Protein AF-A0A8I2H7T1-F1 (afdb_monomer_lite)

Structure (mmCIF, N/CA/C/O backbone):
data_AF-A0A8I2H7T1-F1
#
_entry.id   AF-A0A8I2H7T1-F1
#
loop_
_atom_site.group_PDB
_atom_site.id
_atom_site.type_symbol
_atom_site.label_atom_id
_atom_site.label_alt_id
_atom_site.label_comp_id
_atom_site.label_asym_id
_atom_site.label_entity_id
_atom_site.label_seq_id
_atom_site.pdbx_PDB_ins_code
_atom_site.Cartn_x
_atom_site.Cartn_y
_atom_site.Cartn_z
_atom_site.occupancy
_atom_site.B_iso_or_equiv
_atom_site.auth_seq_id
_atom_site.auth_comp_id
_atom_site.auth_asym_id
_atom_site.auth_atom_id
_atom_site.pdbx_PDB_model_num
ATOM 1 N N . MET A 1 1 ? -0.549 9.441 2.822 1.00 90.12 1 MET A N 1
ATOM 2 C CA . MET A 1 1 ? 0.596 9.382 3.755 1.00 90.12 1 MET A CA 1
ATOM 3 C C . MET A 1 1 ? 1.241 8.010 3.706 1.00 90.12 1 MET A C 1
ATOM 5 O O . MET A 1 1 ? 0.537 7.011 3.616 1.00 90.12 1 MET A O 1
ATOM 9 N N . HIS A 1 2 ? 2.565 7.948 3.763 1.00 95.00 2 HIS A N 1
ATOM 10 C CA . HIS A 1 2 ? 3.315 6.693 3.797 1.00 95.00 2 HIS A CA 1
ATOM 11 C C . HIS A 1 2 ? 3.595 6.285 5.243 1.00 95.00 2 HIS A C 1
ATOM 13 O O . HIS A 1 2 ? 3.904 7.130 6.079 1.00 95.00 2 HIS A O 1
ATOM 19 N N . CYS A 1 3 ? 3.456 4.996 5.546 1.00 96.06 3 CYS A N 1
ATOM 20 C CA . CYS A 1 3 ? 3.906 4.441 6.819 1.00 96.06 3 CYS A CA 1
ATOM 21 C C . CYS A 1 3 ? 5.433 4.320 6.842 1.00 96.06 3 CYS A C 1
ATOM 23 O O . CYS A 1 3 ? 6.093 4.372 5.802 1.00 96.06 3 CYS A O 1
ATOM 25 N N . GLU A 1 4 ? 5.982 4.115 8.034 1.00 95.25 4 GLU A N 1
ATOM 26 C CA . GLU A 1 4 ? 7.405 3.834 8.205 1.00 95.25 4 GLU A CA 1
ATOM 27 C C . GLU A 1 4 ? 7.823 2.608 7.373 1.00 95.25 4 GLU A C 1
ATOM 29 O O . GLU A 1 4 ? 7.116 1.594 7.325 1.00 95.25 4 GLU A O 1
ATOM 34 N N . GLY A 1 5 ? 8.948 2.712 6.661 1.00 94.81 5 GLY A N 1
ATOM 35 C CA . GLY A 1 5 ? 9.448 1.640 5.798 1.00 94.81 5 GLY A CA 1
ATOM 36 C C . GLY A 1 5 ? 8.753 1.529 4.432 1.00 94.81 5 GLY A C 1
ATOM 37 O O . GLY A 1 5 ? 9.081 0.633 3.643 1.00 94.81 5 GLY A O 1
ATOM 38 N N . ALA A 1 6 ? 7.742 2.359 4.141 1.00 96.25 6 ALA A N 1
ATOM 39 C CA . ALA A 1 6 ? 6.984 2.239 2.900 1.00 96.25 6 ALA A CA 1
ATOM 40 C C . ALA A 1 6 ? 7.797 2.710 1.685 1.00 96.25 6 ALA A C 1
ATOM 42 O O . ALA A 1 6 ? 7.806 2.019 0.667 1.00 96.25 6 ALA A O 1
ATOM 43 N N . LEU A 1 7 ? 8.508 3.835 1.768 1.00 96.06 7 LEU A N 1
ATOM 44 C CA . LEU A 1 7 ? 9.312 4.335 0.645 1.00 96.06 7 LEU A CA 1
ATOM 45 C C . LEU A 1 7 ? 10.511 3.422 0.354 1.00 96.06 7 LEU A C 1
ATOM 47 O O . LEU A 1 7 ? 10.820 3.151 -0.804 1.00 96.06 7 LEU A O 1
ATOM 51 N N . GLU A 1 8 ? 11.104 2.843 1.390 1.00 97.31 8 GLU A N 1
ATOM 52 C CA . GLU A 1 8 ? 12.164 1.843 1.295 1.00 97.31 8 GLU A CA 1
ATOM 53 C C . GLU A 1 8 ? 11.646 0.576 0.604 1.00 97.31 8 GLU A C 1
ATOM 55 O O . GLU A 1 8 ? 12.291 0.025 -0.290 1.00 97.31 8 GLU A O 1
ATOM 60 N N . SER A 1 9 ? 10.432 0.131 0.955 1.00 97.31 9 SER A N 1
ATOM 61 C CA . SER A 1 9 ? 9.795 -1.000 0.273 1.00 97.31 9 SER A CA 1
ATOM 62 C C . SER A 1 9 ? 9.452 -0.701 -1.190 1.00 97.31 9 SER A C 1
ATOM 64 O O . SER A 1 9 ? 9.548 -1.600 -2.023 1.00 97.31 9 SER A O 1
ATOM 66 N N . LEU A 1 10 ? 9.122 0.552 -1.531 1.00 96.88 10 LEU A N 1
ATOM 67 C CA . LEU A 1 10 ? 8.926 0.981 -2.919 1.00 96.88 10 LEU A CA 1
ATOM 68 C C . LEU A 1 10 ? 10.234 0.902 -3.698 1.00 96.88 10 LEU A C 1
ATOM 70 O O . LEU A 1 10 ? 10.266 0.321 -4.781 1.00 96.88 10 LEU A O 1
ATOM 74 N N . GLN A 1 11 ? 11.314 1.439 -3.134 1.00 96.06 11 GLN A N 1
ATOM 75 C CA . GLN A 1 11 ? 12.629 1.389 -3.758 1.00 96.06 11 GLN A CA 1
ATOM 76 C C . GLN A 1 11 ? 13.060 -0.062 -3.994 1.00 96.06 11 GLN A C 1
ATOM 78 O O . GLN A 1 11 ? 13.449 -0.413 -5.106 1.00 96.06 11 GLN A O 1
ATOM 83 N N . LYS A 1 12 ? 12.875 -0.937 -2.997 1.00 96.81 12 LYS A N 1
ATOM 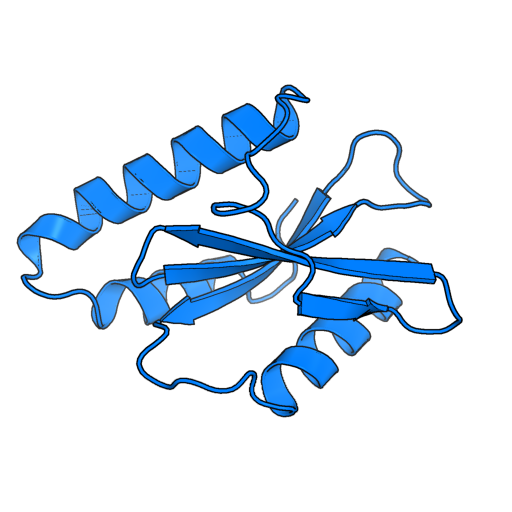84 C CA . LYS A 1 12 ? 13.136 -2.377 -3.123 1.00 96.81 12 LYS A CA 1
ATOM 85 C C . LYS A 1 12 ? 12.241 -3.059 -4.162 1.00 96.81 12 LYS A C 1
ATOM 87 O O . LYS A 1 12 ? 12.715 -3.910 -4.902 1.00 96.81 12 LYS A O 1
ATOM 92 N N . ALA A 1 13 ? 10.958 -2.715 -4.251 1.00 96.31 13 ALA A N 1
ATOM 93 C CA . ALA A 1 13 ? 10.074 -3.278 -5.273 1.00 96.31 13 ALA A CA 1
ATOM 94 C C . ALA A 1 13 ? 10.493 -2.839 -6.688 1.00 96.31 13 ALA A C 1
ATOM 96 O O . ALA A 1 13 ? 10.472 -3.641 -7.620 1.00 96.31 13 ALA A O 1
ATOM 97 N N . LEU A 1 14 ? 10.926 -1.583 -6.845 1.00 96.38 14 LEU A N 1
ATOM 98 C CA . LEU A 1 14 ? 11.394 -1.046 -8.121 1.00 96.38 14 LEU A CA 1
ATOM 99 C C . LEU A 1 14 ? 12.653 -1.755 -8.625 1.00 96.38 14 LEU A C 1
ATOM 101 O O . LEU A 1 14 ? 12.745 -1.980 -9.830 1.00 96.38 14 LEU A O 1
ATOM 105 N N . THR A 1 15 ? 13.583 -2.172 -7.755 1.00 96.31 15 THR A N 1
ATOM 106 C CA . THR A 1 15 ? 14.800 -2.880 -8.206 1.00 96.31 15 THR A CA 1
ATOM 107 C C . THR A 1 15 ? 14.500 -4.178 -8.958 1.00 96.31 15 THR A C 1
ATOM 109 O O . THR A 1 15 ? 15.281 -4.557 -9.826 1.00 96.31 15 THR A O 1
ATOM 112 N N . HIS A 1 16 ? 13.349 -4.806 -8.700 1.00 95.88 16 HIS A N 1
ATOM 113 C CA . HIS A 1 16 ? 12.912 -6.044 -9.352 1.00 95.88 16 HIS A CA 1
ATOM 114 C C . HIS A 1 16 ? 12.217 -5.807 -10.704 1.00 95.88 16 HIS A C 1
ATOM 116 O O . HIS A 1 16 ? 11.994 -6.750 -11.460 1.00 95.88 16 HIS A O 1
ATOM 122 N N . VAL A 1 17 ? 11.865 -4.559 -11.040 1.00 94.50 17 VAL A N 1
ATOM 123 C CA . VAL A 1 17 ? 11.189 -4.240 -12.304 1.00 94.50 17 VAL A CA 1
ATOM 124 C C . VAL A 1 17 ? 12.147 -4.399 -13.479 1.00 94.50 17 VAL A C 1
ATOM 126 O O . VAL A 1 17 ? 13.140 -3.675 -13.596 1.00 94.50 17 VAL A O 1
ATOM 129 N N . THR A 1 18 ? 11.771 -5.280 -14.405 1.00 90.75 18 THR A N 1
ATOM 130 C CA . THR A 1 18 ? 12.470 -5.508 -15.668 1.00 90.75 18 THR A CA 1
ATOM 131 C C . THR A 1 18 ? 11.602 -5.117 -16.879 1.00 90.75 18 THR A C 1
ATOM 133 O O . THR A 1 18 ? 10.373 -5.220 -16.851 1.00 90.75 18 THR A O 1
ATOM 136 N N . PRO A 1 19 ? 12.215 -4.624 -17.971 1.00 92.94 19 PRO A N 1
ATOM 137 C CA . PRO A 1 19 ? 13.599 -4.154 -18.044 1.00 92.94 19 PRO A CA 1
ATOM 138 C C . PRO A 1 19 ? 13.824 -2.905 -17.168 1.00 92.94 19 PRO A C 1
ATOM 140 O O . PRO A 1 19 ? 12.937 -2.057 -17.065 1.00 92.94 19 PRO A O 1
ATOM 143 N N . HIS A 1 20 ? 15.027 -2.756 -16.596 1.00 92.12 20 HIS A N 1
ATOM 144 C CA . HIS A 1 20 ? 15.368 -1.695 -15.629 1.00 92.12 20 HIS A CA 1
ATOM 145 C C . HIS A 1 20 ? 15.038 -0.271 -16.107 1.00 92.12 20 HIS A C 1
ATOM 147 O O . HIS A 1 20 ? 14.602 0.565 -15.320 1.00 92.12 20 HIS A O 1
ATOM 153 N N . LYS A 1 21 ? 15.122 -0.002 -17.418 1.00 92.56 21 LYS A N 1
ATOM 154 C CA . LYS A 1 21 ? 14.723 1.290 -18.011 1.00 92.56 21 LYS A CA 1
ATOM 155 C C . LYS A 1 21 ? 13.269 1.700 -17.721 1.00 92.56 21 LYS A C 1
ATOM 157 O O . LYS A 1 21 ? 12.941 2.880 -17.797 1.00 92.56 21 LYS A O 1
ATOM 162 N N . LYS A 1 22 ? 12.387 0.752 -17.372 1.00 92.94 22 LYS A N 1
ATOM 163 C CA . LYS A 1 22 ? 10.986 1.024 -17.005 1.00 92.94 22 LYS A CA 1
ATOM 164 C C . LYS A 1 22 ? 10.807 1.487 -15.558 1.00 92.94 22 LYS A C 1
ATOM 166 O O . LYS A 1 22 ? 9.740 2.009 -15.248 1.00 92.94 22 LYS A O 1
ATOM 171 N N . GLN A 1 23 ? 11.813 1.355 -14.689 1.00 94.38 23 GLN A N 1
ATOM 172 C CA . GLN A 1 23 ? 11.708 1.722 -13.269 1.00 94.38 23 GLN A CA 1
ATOM 173 C C . GLN A 1 23 ? 11.267 3.175 -13.073 1.00 94.38 23 GLN A C 1
ATOM 175 O O . GLN A 1 23 ? 10.341 3.437 -12.311 1.00 94.38 23 GLN A O 1
ATOM 180 N N . LYS A 1 24 ? 11.854 4.114 -13.829 1.00 94.50 24 LYS A N 1
ATOM 181 C CA . LYS A 1 24 ? 11.483 5.536 -13.762 1.00 94.50 24 LYS A CA 1
ATOM 182 C C . LYS A 1 24 ? 10.021 5.765 -14.156 1.00 94.50 24 LYS A C 1
ATOM 184 O O . LYS A 1 24 ? 9.299 6.460 -13.454 1.00 94.50 24 LYS A O 1
ATOM 189 N N . SER A 1 25 ? 9.566 5.142 -15.244 1.00 94.31 25 SER A N 1
ATOM 190 C CA . SER A 1 25 ? 8.166 5.232 -15.687 1.00 94.31 25 SER A CA 1
ATOM 191 C C . SER A 1 25 ? 7.197 4.603 -14.677 1.00 94.31 25 SER A C 1
ATOM 193 O O . SER A 1 25 ? 6.106 5.128 -14.454 1.00 94.31 25 SER A O 1
ATOM 195 N N . MET A 1 26 ? 7.596 3.508 -14.022 1.00 94.31 26 MET A N 1
ATOM 196 C CA . MET A 1 26 ? 6.819 2.905 -12.936 1.00 94.31 26 MET A CA 1
ATOM 197 C C . MET A 1 26 ? 6.712 3.818 -11.726 1.00 94.31 26 MET A C 1
ATOM 199 O O . MET A 1 26 ? 5.602 4.021 -11.242 1.00 94.31 26 MET A O 1
ATOM 203 N N . LEU A 1 27 ? 7.821 4.417 -11.289 1.00 95.06 27 LEU A N 1
ATOM 204 C CA . LEU A 1 27 ? 7.814 5.379 -10.192 1.00 95.06 27 LEU A CA 1
ATOM 205 C C . LEU A 1 27 ? 6.899 6.571 -10.500 1.00 95.06 27 LEU A C 1
ATOM 207 O O . LEU A 1 27 ? 6.037 6.888 -9.689 1.00 95.06 27 LEU A O 1
ATOM 211 N N . VAL A 1 28 ? 7.017 7.169 -11.690 1.00 95.31 28 VAL A N 1
ATOM 212 C CA . VAL A 1 28 ? 6.135 8.270 -12.123 1.00 95.31 28 VAL A CA 1
ATOM 213 C C . VAL A 1 28 ? 4.667 7.841 -12.102 1.00 95.31 28 VAL A C 1
ATOM 215 O O . VAL A 1 28 ? 3.824 8.555 -11.572 1.00 95.31 28 VAL A O 1
ATOM 218 N N . GLY A 1 29 ? 4.354 6.648 -12.615 1.00 92.69 29 GLY A N 1
ATOM 219 C CA . GLY A 1 29 ? 2.989 6.120 -12.587 1.00 92.69 29 GLY A CA 1
ATOM 220 C C . GLY A 1 29 ? 2.445 5.900 -11.172 1.00 92.69 29 GLY A C 1
ATOM 221 O O . GLY A 1 29 ? 1.248 6.061 -10.952 1.00 92.69 29 GLY A O 1
ATOM 222 N N . ILE A 1 30 ? 3.308 5.546 -10.216 1.00 93.25 30 ILE A N 1
ATOM 223 C CA . ILE A 1 30 ? 2.937 5.415 -8.803 1.00 93.25 30 ILE A CA 1
ATOM 224 C C . ILE A 1 30 ? 2.673 6.793 -8.191 1.00 93.25 30 ILE A C 1
ATOM 226 O O . ILE A 1 30 ? 1.647 6.971 -7.544 1.00 93.25 30 ILE A O 1
ATOM 230 N N . VAL A 1 31 ? 3.543 7.777 -8.428 1.00 93.06 31 VAL A N 1
ATOM 231 C CA . VAL A 1 31 ? 3.362 9.147 -7.919 1.00 93.06 31 VAL A CA 1
ATOM 232 C C . VAL A 1 31 ? 2.049 9.750 -8.417 1.00 93.06 31 VAL A C 1
ATOM 234 O O . VAL A 1 31 ? 1.214 10.118 -7.597 1.00 93.06 31 VAL A O 1
ATOM 237 N N . LEU A 1 32 ? 1.815 9.733 -9.733 1.00 91.94 32 LEU A N 1
ATOM 238 C CA . LEU A 1 32 ? 0.593 10.278 -10.339 1.00 91.94 32 LEU A CA 1
ATOM 239 C C . LEU A 1 32 ? -0.675 9.666 -9.748 1.00 91.94 32 LEU A C 1
ATOM 241 O O . LEU A 1 32 ? -1.699 10.319 -9.603 1.00 91.94 32 LEU A O 1
ATOM 245 N N . MET A 1 33 ? -0.634 8.386 -9.409 1.00 88.12 33 MET A N 1
ATOM 246 C CA . MET A 1 33 ? -1.795 7.733 -8.835 1.00 88.12 33 MET A CA 1
ATOM 247 C C . MET A 1 33 ? -1.988 8.041 -7.348 1.00 88.12 33 MET A C 1
ATOM 249 O O . MET A 1 33 ? -3.130 8.162 -6.909 1.00 88.12 33 MET A O 1
ATOM 253 N N . ILE A 1 34 ? -0.912 8.213 -6.581 1.00 89.75 34 ILE A N 1
ATOM 254 C CA . ILE A 1 34 ? -1.020 8.711 -5.206 1.00 89.75 34 ILE A CA 1
ATOM 255 C C . ILE A 1 34 ? -1.640 10.112 -5.210 1.00 89.75 34 ILE A C 1
ATOM 257 O O . ILE A 1 34 ? -2.493 10.389 -4.372 1.00 89.75 34 ILE A O 1
ATOM 261 N N . GLU A 1 35 ? -1.268 10.958 -6.174 1.00 89.50 35 GLU A N 1
ATOM 262 C CA . GLU A 1 35 ? -1.868 12.284 -6.365 1.00 89.50 35 GLU A CA 1
ATOM 263 C C . GLU A 1 35 ? -3.366 12.190 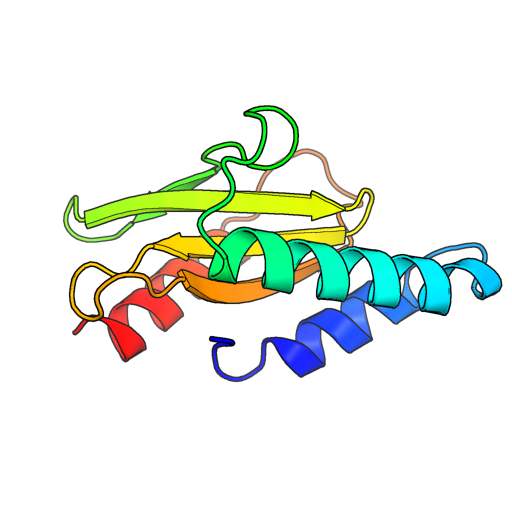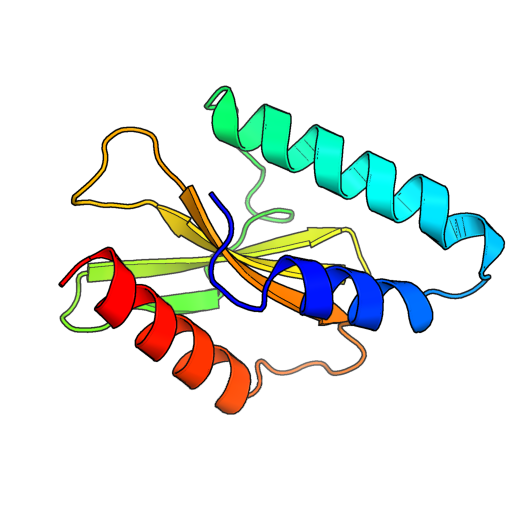-6.672 1.00 89.50 35 GLU A C 1
ATOM 265 O O . GLU A 1 35 ? -4.156 12.849 -6.002 1.00 89.50 35 GLU A O 1
ATOM 270 N N . ARG A 1 36 ? -3.784 11.305 -7.590 1.00 87.75 36 ARG A N 1
ATOM 271 C CA . ARG A 1 36 ? -5.214 11.055 -7.873 1.00 87.75 36 ARG A CA 1
ATOM 272 C C . ARG A 1 36 ? -5.984 10.604 -6.634 1.00 87.75 36 ARG A C 1
ATOM 274 O O . ARG A 1 36 ? -7.068 11.107 -6.352 1.00 87.75 36 ARG A O 1
ATOM 281 N N . LEU A 1 37 ? -5.410 9.673 -5.869 1.00 83.88 37 LEU A N 1
ATOM 282 C CA . LEU A 1 37 ? -6.017 9.172 -4.637 1.00 83.88 37 LEU A CA 1
ATOM 283 C C . LEU A 1 37 ? -6.151 10.283 -3.584 1.00 83.88 37 LEU A C 1
ATOM 285 O O . LEU A 1 37 ? -7.170 10.363 -2.903 1.00 83.88 37 LEU A O 1
ATOM 289 N N . ALA A 1 38 ? -5.139 11.146 -3.462 1.00 83.88 38 ALA A N 1
ATOM 290 C CA . ALA A 1 38 ? -5.166 12.305 -2.574 1.00 83.88 38 ALA A CA 1
ATOM 291 C C . ALA A 1 38 ? -6.165 13.378 -3.043 1.00 83.88 38 ALA A C 1
ATOM 293 O O . ALA A 1 38 ? -6.792 14.028 -2.211 1.00 83.88 38 ALA A O 1
ATOM 294 N N . GLY A 1 39 ? -6.357 13.513 -4.358 1.00 84.25 39 GLY A N 1
ATOM 295 C CA . GLY A 1 39 ? -7.369 14.371 -4.978 1.00 84.25 39 GLY A CA 1
ATOM 296 C C . GLY A 1 39 ? -8.805 13.850 -4.857 1.00 84.25 39 GLY A C 1
ATOM 297 O O . GLY A 1 39 ? -9.735 14.539 -5.264 1.00 84.25 39 GLY A O 1
ATOM 298 N N . GLY A 1 40 ? -9.009 12.656 -4.289 1.00 81.12 40 GLY A N 1
ATOM 299 C CA . GLY A 1 40 ? -10.334 12.061 -4.103 1.00 81.12 40 GLY A CA 1
ATOM 300 C C . GLY A 1 40 ? -10.912 11.408 -5.360 1.00 81.12 40 GLY A C 1
ATOM 301 O O . GLY A 1 40 ? -12.099 11.083 -5.383 1.00 81.12 40 GLY A O 1
ATOM 302 N N . GLU A 1 41 ? -10.096 11.186 -6.393 1.00 84.31 41 GLU A N 1
ATOM 303 C CA . GLU A 1 41 ? -10.538 10.489 -7.596 1.00 84.31 41 GLU A CA 1
ATOM 304 C C . GLU A 1 41 ? -10.876 9.024 -7.298 1.00 84.31 41 GLU A C 1
ATOM 306 O O . GLU A 1 41 ? -10.151 8.303 -6.603 1.00 84.31 41 GLU A O 1
ATOM 311 N N . GLN A 1 42 ? -11.983 8.555 -7.873 1.00 77.75 42 GLN A N 1
ATOM 312 C CA . GLN A 1 42 ? -12.407 7.173 -7.722 1.00 77.75 42 GLN A CA 1
ATOM 313 C C . GLN A 1 42 ? -11.582 6.262 -8.638 1.00 77.75 42 GLN A C 1
ATOM 315 O O . GLN A 1 42 ? -11.671 6.321 -9.863 1.00 77.75 42 GLN A O 1
ATOM 320 N N . LEU A 1 43 ? -10.791 5.377 -8.033 1.00 83.38 43 LEU A N 1
ATOM 321 C CA . LEU A 1 43 ? -10.044 4.354 -8.759 1.00 83.38 43 LEU A CA 1
ATOM 322 C C . LEU A 1 43 ? -10.954 3.175 -9.129 1.00 83.38 43 LEU A C 1
ATOM 324 O O . LEU A 1 43 ? -11.844 2.788 -8.366 1.00 83.38 43 LEU A O 1
ATOM 328 N N . SER A 1 44 ? -10.713 2.576 -10.299 1.00 85.31 44 SER A N 1
ATOM 329 C CA . SER A 1 44 ? -11.460 1.394 -10.737 1.00 85.31 44 SER A CA 1
ATOM 33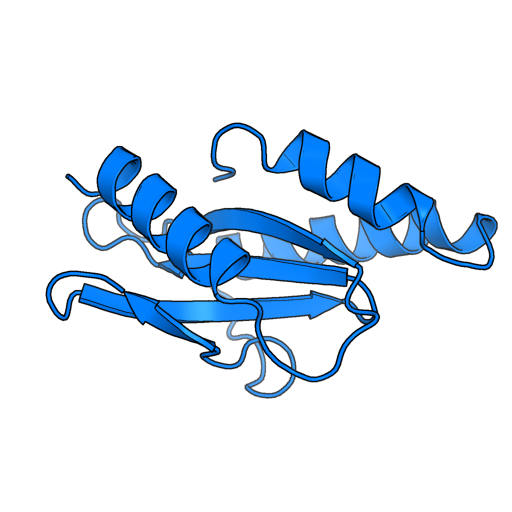0 C C . SER A 1 44 ? -11.233 0.207 -9.797 1.00 85.31 44 SER A C 1
ATOM 332 O O . SER A 1 44 ? -10.159 0.057 -9.208 1.00 85.31 44 SER A O 1
ATOM 334 N N . LYS A 1 45 ? -12.225 -0.691 -9.704 1.00 84.44 45 LYS A N 1
ATOM 335 C CA . LYS A 1 45 ? -12.113 -1.930 -8.911 1.00 84.44 45 LYS A CA 1
ATOM 336 C C . LYS A 1 45 ? -10.948 -2.815 -9.367 1.00 84.44 45 LYS A C 1
ATOM 338 O O . LYS A 1 45 ? -10.371 -3.517 -8.545 1.00 84.44 45 LYS A O 1
ATOM 343 N N . ASP A 1 46 ? -10.559 -2.740 -10.638 1.00 86.25 46 ASP A N 1
ATOM 344 C CA . ASP A 1 46 ? -9.408 -3.482 -11.159 1.00 86.25 46 ASP A CA 1
ATOM 345 C C . ASP A 1 46 ? -8.081 -2.949 -10.623 1.00 86.25 46 ASP A C 1
ATOM 347 O O . ASP A 1 46 ? -7.203 -3.735 -10.250 1.00 86.25 46 ASP A O 1
ATOM 351 N N . SER A 1 47 ? -7.960 -1.620 -10.544 1.00 86.44 47 SER A N 1
ATOM 352 C CA . SER A 1 47 ? -6.750 -0.926 -10.094 1.00 86.44 47 SER A CA 1
ATOM 353 C C . SER A 1 47 ? -6.657 -0.823 -8.572 1.00 86.44 47 SER A C 1
ATOM 355 O O . SER A 1 47 ? -5.556 -0.667 -8.049 1.00 86.44 47 SER A O 1
ATOM 357 N N . PHE A 1 48 ? -7.792 -0.899 -7.869 1.00 91.88 48 PHE A N 1
ATOM 358 C CA . PHE A 1 48 ? -7.886 -0.684 -6.425 1.00 91.88 48 PHE A CA 1
ATOM 359 C C . PHE A 1 48 ? -8.845 -1.652 -5.699 1.00 91.88 48 PHE A C 1
ATOM 361 O O . PHE A 1 48 ? -9.749 -1.219 -4.971 1.00 91.88 48 PHE A O 1
ATOM 368 N N . PRO A 1 49 ? -8.710 -2.977 -5.881 1.00 93.06 49 PRO A N 1
ATOM 369 C CA . PRO A 1 49 ? -9.589 -3.921 -5.206 1.00 93.06 49 PRO A CA 1
ATOM 370 C C . PRO A 1 49 ? -9.337 -3.963 -3.692 1.00 93.06 49 PRO A C 1
ATOM 372 O O . PRO A 1 49 ? -8.219 -3.694 -3.236 1.00 93.06 49 PRO A O 1
ATOM 375 N N . PRO A 1 50 ? -10.352 -4.359 -2.906 1.00 93.88 50 PRO A N 1
ATOM 376 C CA . PRO A 1 50 ? -10.123 -4.811 -1.542 1.00 93.88 50 PRO A CA 1
ATOM 377 C C . PRO A 1 50 ? -9.282 -6.096 -1.553 1.00 93.88 50 PRO A C 1
ATOM 379 O O . PRO A 1 50 ? -9.518 -6.985 -2.368 1.00 93.88 50 PRO A O 1
ATOM 382 N N . GLU A 1 51 ? -8.322 -6.202 -0.639 1.00 93.12 51 GLU A N 1
ATOM 383 C CA . GLU A 1 51 ? -7.431 -7.371 -0.516 1.00 93.12 51 GLU A CA 1
ATOM 384 C C . GLU A 1 51 ? -7.644 -8.136 0.795 1.00 93.12 51 GLU A C 1
ATOM 386 O O . GLU A 1 51 ? -7.375 -9.331 0.863 1.00 93.12 51 GLU A O 1
ATOM 391 N N . GLY A 1 52 ? -8.163 -7.482 1.836 1.00 93.75 52 GLY A N 1
ATOM 392 C CA . GLY A 1 52 ? -8.473 -8.143 3.100 1.00 93.75 52 GLY A CA 1
ATOM 393 C C . GLY A 1 52 ? -9.065 -7.196 4.134 1.00 93.75 52 GLY A C 1
ATOM 394 O O . GLY A 1 52 ? -9.265 -6.008 3.873 1.00 93.75 52 GLY A O 1
ATOM 395 N N . ASP A 1 53 ? -9.360 -7.732 5.313 1.00 95.81 53 ASP A N 1
ATOM 396 C CA . ASP A 1 53 ? -9.999 -6.986 6.395 1.00 95.81 53 ASP A CA 1
ATOM 397 C C . ASP A 1 53 ? -8.967 -6.321 7.313 1.00 95.81 53 ASP A C 1
ATOM 399 O O . ASP A 1 53 ? -7.871 -6.839 7.544 1.00 95.81 53 ASP A O 1
ATOM 403 N N . LEU A 1 54 ? -9.317 -5.145 7.831 1.00 94.69 54 LEU A N 1
ATOM 404 C CA . LEU A 1 54 ? -8.571 -4.450 8.876 1.00 94.69 54 LEU A CA 1
ATOM 405 C C . LEU A 1 54 ? -8.987 -4.964 10.264 1.00 94.69 54 LEU A C 1
ATOM 407 O O . LEU A 1 54 ? -10.113 -5.446 10.432 1.00 94.69 54 LEU A O 1
ATOM 411 N N . PRO A 1 55 ? -8.126 -4.821 11.287 1.00 93.50 55 PRO A N 1
ATOM 412 C CA . PRO A 1 55 ? -8.453 -5.242 12.645 1.00 93.50 55 PRO A CA 1
ATOM 413 C C . PRO A 1 55 ? -9.730 -4.584 13.189 1.00 93.50 55 PRO A C 1
ATOM 415 O O . PRO A 1 55 ? -10.110 -3.482 12.785 1.00 93.50 55 PRO A O 1
ATOM 418 N N . LYS A 1 56 ? -10.380 -5.256 14.149 1.00 89.31 56 LYS A N 1
ATOM 419 C CA . LYS A 1 56 ? -11.562 -4.754 14.882 1.00 89.31 56 LYS A CA 1
ATOM 420 C C . LYS A 1 56 ? -12.767 -4.392 13.994 1.00 89.31 56 LYS A C 1
ATOM 422 O O . LYS A 1 56 ? -13.556 -3.526 14.351 1.00 89.31 56 LYS A O 1
ATOM 427 N N . GLY A 1 57 ? -12.904 -5.011 12.819 1.00 86.31 57 GLY A N 1
ATOM 428 C CA . GLY A 1 57 ? -13.995 -4.682 11.893 1.00 86.31 57 GLY A CA 1
ATOM 429 C C . GLY A 1 57 ? -13.887 -3.263 11.324 1.00 86.31 57 GLY A C 1
ATOM 430 O O . GLY A 1 57 ? -14.878 -2.668 10.906 1.00 86.31 57 GLY A O 1
ATOM 431 N N . SER A 1 58 ? -12.676 -2.698 11.289 1.00 89.44 58 SER A N 1
ATOM 432 C CA . SER A 1 58 ? -12.452 -1.303 10.893 1.00 89.44 58 SER A CA 1
ATOM 433 C C . SER A 1 58 ? -12.600 -1.051 9.391 1.00 89.44 58 SER A C 1
ATOM 435 O O . SER A 1 58 ? -12.412 0.076 8.939 1.00 89.44 58 SER A O 1
ATOM 437 N N . GLY A 1 59 ? -13.000 -2.061 8.624 1.00 92.00 59 GLY A N 1
ATOM 438 C CA . GLY A 1 59 ? -13.184 -2.008 7.180 1.00 92.00 59 GLY A CA 1
ATOM 439 C C . GLY A 1 59 ? -12.186 -2.912 6.472 1.00 92.00 59 GLY A C 1
ATOM 440 O O . GLY A 1 59 ? -11.720 -3.897 7.040 1.00 92.00 59 GLY A O 1
ATOM 441 N N . LYS A 1 60 ? -11.863 -2.568 5.227 1.00 94.75 60 LYS A N 1
ATOM 442 C CA . LYS A 1 60 ? -10.949 -3.331 4.377 1.00 94.75 60 LYS A CA 1
ATOM 443 C C . LYS A 1 60 ? -9.703 -2.521 4.053 1.00 94.75 60 LYS A C 1
ATOM 445 O O . LYS A 1 60 ? -9.756 -1.293 3.969 1.00 94.75 60 LYS A O 1
ATOM 450 N N . PHE A 1 61 ? -8.593 -3.215 3.844 1.00 95.50 61 PHE A N 1
ATOM 451 C CA . PHE A 1 61 ? -7.447 -2.649 3.147 1.00 95.50 61 PHE A CA 1
ATOM 452 C C . PHE A 1 61 ? -7.502 -3.048 1.674 1.00 95.50 61 PHE A C 1
ATOM 454 O O . PHE A 1 61 ? -8.092 -4.061 1.288 1.00 95.50 61 PHE A O 1
ATOM 461 N N . HIS A 1 62 ? -6.889 -2.216 0.849 1.00 95.06 62 HIS A N 1
ATOM 462 C CA . HIS A 1 62 ? -6.894 -2.326 -0.599 1.00 95.06 62 HIS A CA 1
ATOM 463 C C . HIS A 1 62 ? -5.467 -2.511 -1.110 1.00 95.06 62 HIS A C 1
ATOM 465 O O . HIS A 1 62 ? -4.505 -2.107 -0.450 1.00 95.06 62 HIS A O 1
ATOM 471 N N . ALA A 1 63 ? -5.330 -3.092 -2.300 1.00 93.69 63 ALA A N 1
ATOM 472 C CA . ALA A 1 63 ? -4.104 -2.968 -3.077 1.00 93.69 63 ALA A CA 1
ATOM 473 C C . ALA A 1 63 ? -4.334 -1.998 -4.210 1.00 93.69 63 ALA A C 1
ATOM 475 O O . ALA A 1 63 ? -5.155 -2.236 -5.092 1.00 93.69 63 ALA A O 1
ATOM 476 N N . PHE A 1 64 ? -3.498 -0.978 -4.262 1.00 91.38 64 PHE A N 1
ATOM 477 C CA . PHE A 1 64 ? -3.274 -0.310 -5.514 1.00 91.38 64 PHE A CA 1
ATOM 478 C C . PHE A 1 64 ? -2.410 -1.171 -6.442 1.00 91.38 64 PHE A C 1
ATOM 480 O O . PHE A 1 64 ? -1.348 -1.636 -6.028 1.00 91.38 64 PHE A O 1
ATOM 487 N N . LYS A 1 65 ? -2.812 -1.332 -7.708 1.00 91.75 65 LYS A N 1
ATOM 488 C CA . LYS A 1 65 ? -2.072 -2.099 -8.719 1.00 91.75 65 LYS A CA 1
ATOM 489 C C . LYS A 1 65 ? -1.437 -1.197 -9.781 1.00 91.75 65 LYS A C 1
ATOM 491 O O . LYS A 1 65 ? -2.108 -0.721 -10.694 1.00 91.75 65 LYS A O 1
ATOM 496 N N . ARG A 1 66 ? -0.106 -1.067 -9.745 1.00 91.69 66 ARG A N 1
ATOM 497 C CA . ARG A 1 66 ? 0.712 -0.651 -10.897 1.00 91.69 66 ARG A CA 1
ATOM 498 C C . ARG A 1 66 ? 1.534 -1.846 -11.357 1.00 91.69 66 ARG A C 1
ATOM 500 O O . ARG A 1 66 ? 2.706 -1.940 -11.016 1.00 91.69 66 ARG A O 1
ATOM 507 N N . ILE A 1 67 ? 0.912 -2.771 -12.086 1.00 90.25 67 ILE A N 1
ATOM 508 C CA . ILE A 1 67 ? 1.509 -4.075 -12.417 1.00 90.25 67 ILE A CA 1
ATOM 509 C C . ILE A 1 67 ? 2.957 -3.907 -12.925 1.00 90.25 67 ILE A C 1
ATOM 511 O O . ILE A 1 67 ? 3.167 -3.146 -13.874 1.00 90.25 67 ILE A O 1
ATOM 515 N N . PRO A 1 68 ? 3.948 -4.590 -12.313 1.00 93.00 68 PRO A N 1
ATOM 516 C CA . PRO A 1 68 ? 3.834 -5.630 -11.271 1.00 93.00 68 PRO A CA 1
ATOM 517 C C . PRO A 1 68 ? 3.890 -5.129 -9.811 1.00 93.00 68 PRO A C 1
ATOM 519 O O . PRO A 1 68 ? 3.819 -5.932 -8.884 1.00 93.00 68 PRO A O 1
ATOM 522 N N . ILE A 1 69 ? 4.012 -3.825 -9.565 1.00 95.25 69 ILE A N 1
ATOM 523 C CA . ILE A 1 69 ? 4.053 -3.257 -8.213 1.00 95.25 69 ILE A CA 1
ATOM 524 C C . ILE A 1 69 ? 2.643 -3.170 -7.620 1.00 95.25 69 ILE A C 1
ATOM 526 O O . ILE A 1 69 ? 1.702 -2.697 -8.265 1.00 95.25 69 ILE A O 1
ATOM 530 N N . ARG A 1 70 ? 2.501 -3.583 -6.358 1.00 94.94 70 ARG A N 1
ATOM 531 C CA . ARG A 1 70 ? 1.303 -3.317 -5.553 1.00 94.94 70 ARG A CA 1
ATOM 532 C C . ARG A 1 70 ? 1.641 -2.459 -4.346 1.00 94.94 70 ARG A C 1
ATOM 534 O O . ARG A 1 70 ? 2.673 -2.679 -3.721 1.00 94.94 70 ARG A O 1
ATOM 541 N N . ALA A 1 71 ? 0.767 -1.517 -4.012 1.00 96.00 71 ALA A N 1
ATOM 542 C CA . ALA A 1 71 ? 0.846 -0.747 -2.776 1.00 96.00 71 ALA A CA 1
ATOM 543 C C . ALA A 1 71 ? -0.350 -1.102 -1.894 1.00 96.00 71 ALA A C 1
ATOM 545 O O . ALA A 1 71 ? -1.490 -0.889 -2.303 1.00 96.00 71 ALA A O 1
ATOM 546 N N . TYR A 1 72 ? -0.108 -1.639 -0.701 1.00 96.38 72 TYR A N 1
ATOM 547 C CA . TYR A 1 72 ? -1.189 -1.943 0.236 1.00 96.38 72 TYR A CA 1
ATOM 548 C C . TYR A 1 72 ? -1.501 -0.723 1.089 1.00 96.38 72 TYR A C 1
ATOM 550 O O . TYR A 1 72 ? -0.597 -0.127 1.681 1.00 96.38 72 TYR A O 1
ATOM 558 N N . CYS A 1 73 ? -2.771 -0.348 1.169 1.00 95.44 73 CYS A N 1
ATOM 559 C CA . CYS A 1 73 ? -3.193 0.858 1.866 1.00 95.44 73 CYS A CA 1
ATOM 560 C C . CYS A 1 73 ? -4.617 0.754 2.419 1.00 95.44 73 CYS A C 1
ATOM 562 O O . CYS A 1 73 ? -5.376 -0.154 2.083 1.00 95.44 73 CYS A O 1
ATOM 564 N N . TRP A 1 74 ? -4.985 1.704 3.272 1.00 94.94 74 TRP A N 1
ATOM 565 C CA . TRP A 1 74 ? -6.350 1.858 3.768 1.00 94.94 74 TRP A CA 1
ATOM 566 C C . TRP A 1 74 ? -6.740 3.331 3.848 1.00 94.94 74 TRP A C 1
ATOM 568 O O . TRP A 1 74 ? -5.878 4.213 3.909 1.00 94.94 74 TRP A O 1
ATOM 578 N N . ARG A 1 75 ? -8.050 3.587 3.858 1.00 92.25 75 ARG A N 1
ATOM 579 C CA . ARG A 1 75 ? -8.601 4.904 4.177 1.00 92.25 75 ARG A CA 1
ATOM 580 C C . ARG A 1 75 ? -8.704 5.039 5.690 1.00 92.25 75 ARG A C 1
ATOM 582 O O . ARG A 1 75 ? -9.299 4.180 6.340 1.00 92.25 75 ARG A O 1
ATOM 589 N N . SER A 1 76 ? -8.128 6.103 6.231 1.00 91.81 76 SER A N 1
ATOM 590 C CA . SER A 1 76 ? -8.182 6.393 7.657 1.00 91.81 76 SER A CA 1
ATOM 591 C C . SER A 1 76 ? -9.595 6.748 8.099 1.00 91.81 76 SER A C 1
ATOM 593 O O . SER A 1 76 ? -10.329 7.421 7.371 1.00 91.81 76 SER A O 1
ATOM 595 N N . LYS A 1 77 ? -9.966 6.298 9.302 1.00 88.88 77 LYS A N 1
ATOM 596 C CA . LYS A 1 77 ? -11.200 6.737 9.970 1.00 88.88 77 LYS A CA 1
ATOM 597 C C . LYS A 1 77 ? -10.926 7.886 10.937 1.00 88.88 77 LYS A C 1
ATOM 599 O O . LYS A 1 77 ? -11.800 8.723 11.129 1.00 88.88 77 LYS A O 1
ATOM 604 N N . LYS A 1 78 ? -9.718 7.940 11.507 1.00 89.31 78 LYS A N 1
ATOM 605 C CA . LYS A 1 78 ? -9.272 8.993 12.429 1.00 89.31 78 LYS A CA 1
ATOM 606 C C . LYS A 1 78 ? -8.906 10.290 11.708 1.00 89.31 78 LYS A C 1
ATOM 608 O O . LYS A 1 78 ? -9.168 11.373 12.220 1.00 89.31 78 LYS A O 1
ATOM 613 N N . HIS A 1 79 ? -8.322 10.180 10.515 1.00 87.75 79 HIS A N 1
ATOM 614 C CA . HIS A 1 79 ? -7.865 11.314 9.717 1.00 87.75 79 HIS A CA 1
ATOM 615 C C . HIS A 1 79 ? -8.730 11.461 8.456 1.00 87.75 79 HIS A C 1
ATOM 617 O O . HIS A 1 79 ? -8.578 10.678 7.509 1.00 87.75 79 HIS A O 1
ATOM 623 N N . PRO A 1 80 ? -9.640 12.453 8.407 1.00 85.38 80 PRO A N 1
ATOM 624 C CA . PRO A 1 80 ? -10.486 12.686 7.245 1.00 85.38 80 PRO A CA 1
ATOM 625 C C . PRO A 1 80 ? -9.669 12.801 5.956 1.00 85.38 80 PRO A C 1
ATOM 627 O O . PRO A 1 80 ? -8.576 13.367 5.940 1.00 85.38 80 PRO A O 1
ATOM 630 N N . ASN A 1 81 ? -10.199 12.224 4.874 1.00 84.06 81 ASN A N 1
ATOM 631 C CA . ASN A 1 81 ? -9.605 12.250 3.529 1.00 84.06 81 ASN A CA 1
ATOM 632 C C . ASN A 1 81 ? -8.146 11.771 3.447 1.00 84.06 81 ASN A C 1
ATOM 634 O O . ASN A 1 81 ? -7.433 12.089 2.502 1.00 84.06 81 ASN A O 1
ATOM 638 N N . THR A 1 82 ? -7.703 10.963 4.411 1.00 89.94 82 THR A N 1
ATOM 639 C CA . THR A 1 82 ? -6.330 10.467 4.450 1.00 89.94 82 THR A CA 1
ATOM 640 C C . THR A 1 82 ? -6.288 8.990 4.095 1.00 89.94 82 THR A C 1
ATOM 642 O O . THR A 1 82 ? -6.977 8.166 4.694 1.00 89.94 82 THR A O 1
ATOM 645 N N . TYR A 1 83 ? -5.426 8.643 3.144 1.00 92.25 83 TYR A N 1
ATOM 646 C CA . TYR A 1 83 ? -5.019 7.263 2.900 1.00 92.25 83 TYR A CA 1
ATOM 647 C C . TYR A 1 83 ? -3.639 7.013 3.494 1.00 92.25 83 TYR A C 1
ATOM 649 O O . TYR A 1 83 ? -2.719 7.818 3.310 1.00 92.25 83 TYR A O 1
ATOM 657 N N . PHE A 1 84 ? -3.478 5.873 4.156 1.00 95.00 84 PHE A N 1
ATOM 658 C CA . PHE A 1 84 ? -2.186 5.394 4.629 1.00 95.00 84 PHE A CA 1
ATOM 659 C C . PHE A 1 84 ? -1.696 4.258 3.750 1.00 95.00 84 PHE A C 1
ATOM 661 O O . PHE A 1 84 ? -2.357 3.231 3.620 1.00 95.00 84 PHE A O 1
ATOM 668 N N . ILE A 1 85 ? -0.518 4.434 3.161 1.00 96.62 85 ILE A N 1
ATOM 669 C CA . ILE A 1 85 ? 0.167 3.404 2.390 1.00 96.62 85 ILE A CA 1
ATOM 670 C C . ILE A 1 85 ? 1.079 2.641 3.343 1.00 96.62 85 ILE A C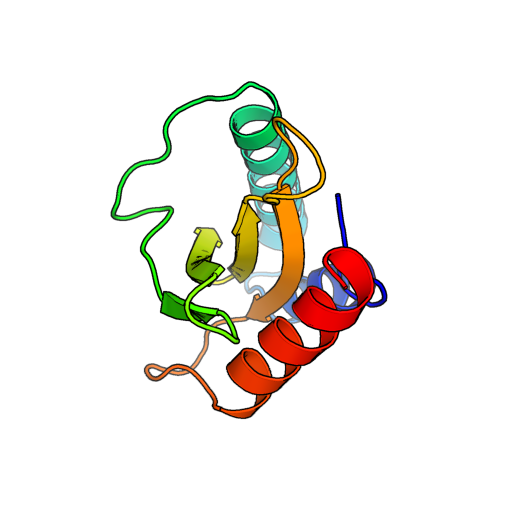 1
ATOM 672 O O . ILE A 1 85 ? 2.037 3.204 3.868 1.00 96.62 85 ILE A O 1
ATOM 676 N N . SER A 1 86 ? 0.763 1.368 3.579 1.00 97.38 86 SER A N 1
ATOM 677 C CA . SER A 1 86 ? 1.503 0.488 4.482 1.00 97.38 86 SER A CA 1
ATOM 678 C C . SER A 1 86 ? 2.895 0.184 3.939 1.00 97.38 86 SER A C 1
ATOM 680 O O . SER A 1 86 ? 3.886 0.386 4.633 1.00 97.38 86 SER A O 1
ATOM 682 N N . HIS A 1 87 ? 2.955 -0.349 2.718 1.00 97.94 87 HIS A N 1
ATOM 683 C CA . HIS A 1 87 ? 4.179 -0.763 2.041 1.00 97.94 87 HIS A CA 1
ATOM 684 C C . HIS A 1 87 ? 3.884 -1.133 0.582 1.00 97.94 87 HIS A C 1
ATOM 686 O O . HIS A 1 87 ? 2.726 -1.260 0.173 1.00 97.94 87 HIS A O 1
ATOM 692 N N . TYR A 1 88 ? 4.955 -1.332 -0.178 1.00 97.31 88 TYR A N 1
ATOM 693 C CA . TYR A 1 88 ? 4.938 -1.737 -1.574 1.00 97.31 88 TYR A CA 1
ATOM 694 C C . TYR A 1 88 ? 5.566 -3.114 -1.728 1.00 97.31 88 TYR A C 1
ATOM 696 O O . TYR A 1 88 ? 6.489 -3.478 -0.996 1.00 97.31 88 TYR A O 1
ATOM 704 N N . ILE A 1 89 ? 5.078 -3.860 -2.713 1.00 96.50 89 ILE A N 1
ATOM 705 C CA . ILE A 1 89 ? 5.632 -5.149 -3.109 1.00 96.50 89 ILE A CA 1
ATOM 706 C C . ILE A 1 89 ? 5.808 -5.209 -4.623 1.00 96.50 89 ILE A C 1
ATOM 708 O O . ILE A 1 89 ? 5.036 -4.613 -5.376 1.00 96.50 89 ILE A O 1
ATOM 712 N N . TYR A 1 90 ? 6.794 -5.980 -5.066 1.00 96.00 90 TYR A N 1
ATOM 713 C CA . TYR A 1 90 ? 6.808 -6.542 -6.409 1.00 96.00 90 TYR A CA 1
ATOM 714 C C . TYR A 1 90 ? 6.003 -7.846 -6.361 1.00 96.00 90 TYR A C 1
ATOM 716 O O . TYR A 1 90 ? 6.313 -8.725 -5.558 1.00 96.00 90 TYR A O 1
ATOM 724 N N . LYS A 1 91 ? 4.915 -7.938 -7.129 1.00 92.62 91 LYS A N 1
ATOM 725 C CA . LYS A 1 91 ? 4.009 -9.093 -7.123 1.00 92.62 91 LYS A CA 1
ATOM 726 C C . LYS A 1 91 ? 4.459 -10.094 -8.187 1.00 92.62 91 LYS A C 1
ATOM 728 O O . LYS A 1 91 ? 4.043 -10.005 -9.337 1.00 92.62 91 LYS A O 1
ATOM 733 N N . ASP A 1 92 ? 5.275 -11.051 -7.770 1.00 91.69 92 ASP A N 1
ATOM 734 C CA . ASP A 1 92 ? 5.748 -12.210 -8.544 1.00 91.69 92 ASP A CA 1
ATOM 735 C C . ASP A 1 92 ? 5.142 -13.538 -8.061 1.00 91.69 92 ASP A C 1
ATOM 737 O O . ASP A 1 92 ? 5.635 -14.619 -8.363 1.00 91.69 92 ASP A O 1
ATOM 741 N N . PHE A 1 93 ? 4.061 -13.453 -7.291 1.00 90.12 93 PHE A N 1
ATOM 742 C CA . PHE A 1 93 ? 3.356 -14.583 -6.699 1.00 90.12 93 PHE A CA 1
ATOM 743 C C . PHE A 1 93 ? 1.847 -14.352 -6.766 1.00 90.12 93 PHE A C 1
ATOM 745 O O . PHE A 1 93 ? 1.389 -13.213 -6.665 1.00 90.12 93 PHE A O 1
ATOM 752 N N . ASP A 1 94 ? 1.055 -15.418 -6.852 1.00 85.50 94 ASP A N 1
ATOM 753 C CA . ASP A 1 94 ? -0.393 -15.292 -7.064 1.00 85.50 94 ASP A CA 1
ATOM 754 C C . ASP A 1 94 ? -1.138 -14.849 -5.799 1.00 85.50 94 ASP A C 1
ATOM 756 O O . ASP A 1 94 ? -1.873 -13.855 -5.789 1.00 85.50 94 ASP A O 1
ATOM 760 N N . LYS A 1 95 ? -0.898 -15.535 -4.679 1.00 89.00 95 LYS A N 1
ATOM 761 C CA . LYS A 1 95 ? -1.672 -15.363 -3.438 1.00 89.00 95 LYS A CA 1
ATOM 762 C C . LYS A 1 95 ? -1.160 -14.215 -2.571 1.00 89.00 95 LYS A C 1
ATOM 764 O O . LYS A 1 95 ? 0.013 -13.866 -2.612 1.00 89.00 95 LYS A O 1
ATOM 769 N N . LEU A 1 96 ? -2.034 -13.570 -1.805 1.00 89.25 96 LEU A N 1
ATOM 770 C CA . LEU A 1 96 ? -1.600 -12.603 -0.794 1.00 89.25 96 LEU A CA 1
ATOM 771 C C . LEU A 1 96 ? -0.801 -13.335 0.296 1.00 89.25 96 LEU A C 1
ATOM 773 O O . LEU A 1 96 ? -1.207 -14.410 0.729 1.00 89.25 96 LEU A O 1
ATOM 777 N N . LYS A 1 97 ? 0.348 -12.788 0.707 1.00 91.62 97 LYS A N 1
ATOM 778 C CA . LYS A 1 97 ? 1.171 -13.386 1.766 1.00 91.62 97 LYS A CA 1
ATOM 779 C C . LYS A 1 97 ? 0.660 -12.920 3.125 1.00 91.62 97 LYS A C 1
ATOM 781 O O . LYS A 1 97 ? 0.516 -11.718 3.339 1.00 91.62 97 LYS A O 1
ATOM 786 N N . ASP A 1 98 ? 0.520 -13.837 4.079 1.00 93.69 98 ASP A N 1
ATOM 787 C CA . ASP A 1 98 ? 0.107 -13.498 5.451 1.00 93.69 98 ASP A CA 1
ATOM 788 C C . ASP A 1 98 ? 1.017 -12.449 6.095 1.00 93.69 98 ASP A C 1
ATOM 790 O O . ASP A 1 98 ? 0.553 -11.580 6.828 1.00 93.69 98 ASP A O 1
ATOM 794 N N . LYS A 1 99 ? 2.317 -12.463 5.773 1.00 93.75 99 LYS A N 1
ATOM 795 C CA . LYS A 1 99 ? 3.270 -11.446 6.245 1.00 93.75 99 LYS A CA 1
ATOM 796 C C . LYS A 1 99 ? 2.877 -10.027 5.823 1.00 93.75 99 LYS A C 1
ATOM 798 O O . LYS A 1 99 ? 3.047 -9.103 6.618 1.00 93.75 99 LYS A O 1
ATOM 803 N N . ASP A 1 100 ? 2.336 -9.855 4.618 1.00 94.62 100 ASP A N 1
ATOM 804 C CA . ASP A 1 100 ? 1.883 -8.550 4.131 1.00 94.62 100 ASP A CA 1
ATOM 805 C C . ASP A 1 100 ? 0.621 -8.115 4.891 1.00 94.62 100 ASP A C 1
ATOM 807 O O . ASP A 1 100 ? 0.539 -6.968 5.329 1.00 94.62 100 ASP A O 1
ATOM 811 N N . ILE A 1 101 ? -0.309 -9.046 5.151 1.00 95.75 101 ILE A N 1
ATOM 812 C CA . ILE A 1 101 ? -1.513 -8.803 5.968 1.00 95.75 101 ILE A CA 1
ATOM 813 C C . ILE A 1 101 ? -1.119 -8.348 7.377 1.00 95.75 101 ILE A C 1
ATOM 815 O O . ILE A 1 101 ? -1.547 -7.291 7.839 1.00 95.75 101 ILE A O 1
ATOM 819 N N . GLN A 1 102 ? -0.241 -9.103 8.040 1.00 96.62 102 GLN A N 1
ATOM 820 C CA . GLN A 1 102 ? 0.236 -8.782 9.386 1.00 96.62 102 GLN A CA 1
ATOM 821 C C . GLN A 1 102 ? 0.965 -7.432 9.428 1.00 96.62 102 GLN A C 1
ATOM 823 O O . GLN A 1 102 ? 0.825 -6.675 10.392 1.00 96.62 102 GLN A O 1
ATOM 828 N N . LYS A 1 103 ? 1.712 -7.086 8.372 1.00 96.81 103 LYS A N 1
ATOM 829 C CA . LYS A 1 103 ? 2.359 -5.775 8.247 1.00 96.81 103 LYS A CA 1
ATOM 830 C C . LYS A 1 103 ? 1.339 -4.646 8.077 1.00 96.81 103 LYS A C 1
ATOM 832 O O . LYS A 1 103 ? 1.487 -3.607 8.719 1.00 96.81 103 LYS A O 1
ATOM 837 N N . VAL A 1 104 ? 0.288 -4.840 7.272 1.00 96.94 104 VAL A N 1
ATOM 838 C CA . VAL A 1 104 ? -0.825 -3.879 7.171 1.00 96.94 104 VAL A CA 1
ATOM 839 C C . VAL A 1 104 ? -1.484 -3.687 8.531 1.00 96.94 104 VAL A C 1
ATOM 841 O O . VAL A 1 104 ? -1.635 -2.549 8.960 1.00 96.94 104 VAL A O 1
ATOM 844 N N . HIS A 1 105 ? -1.811 -4.767 9.241 1.00 96.56 105 HIS A N 1
ATOM 845 C CA . HIS A 1 105 ? -2.457 -4.700 10.556 1.00 96.56 105 HIS A CA 1
ATOM 846 C C . HIS A 1 105 ? -1.606 -3.974 11.594 1.00 96.56 105 HIS A C 1
ATOM 848 O O . HIS A 1 105 ? -2.127 -3.144 12.334 1.00 96.56 105 HIS A O 1
ATOM 854 N N . ARG A 1 106 ? -0.297 -4.243 11.632 1.00 96.62 106 ARG A N 1
ATOM 855 C CA . ARG A 1 106 ? 0.635 -3.549 12.530 1.00 96.62 106 ARG A CA 1
ATOM 856 C C . ARG A 1 106 ? 0.686 -2.050 12.243 1.00 96.62 106 ARG A C 1
ATOM 858 O O .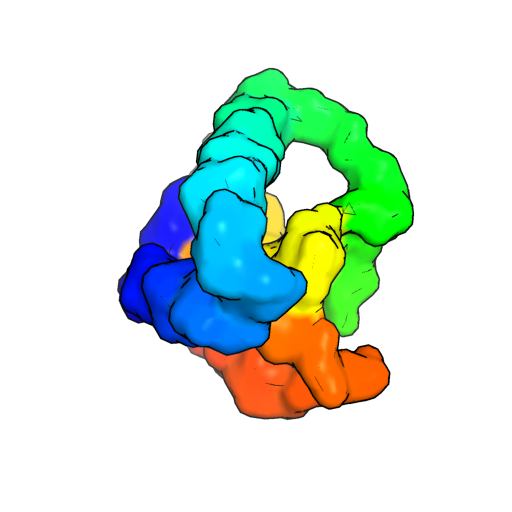 ARG A 1 106 ? 0.558 -1.250 13.166 1.00 96.62 106 ARG A O 1
ATOM 865 N N . ASN A 1 107 ? 0.837 -1.679 10.973 1.00 96.31 107 ASN A N 1
ATOM 866 C CA . ASN A 1 107 ? 0.891 -0.275 10.568 1.00 96.31 107 ASN A CA 1
ATOM 867 C C . ASN A 1 107 ? -0.446 0.433 10.813 1.00 96.31 107 ASN A C 1
ATOM 869 O O . ASN A 1 107 ? -0.453 1.581 11.240 1.00 96.31 107 ASN A O 1
ATOM 873 N N . TRP A 1 108 ? -1.565 -0.260 10.592 1.00 96.12 108 TRP A N 1
ATOM 874 C CA . TRP A 1 108 ? -2.900 0.244 10.897 1.00 96.12 108 TRP A CA 1
ATOM 875 C C . TRP A 1 108 ? -3.040 0.572 12.382 1.00 96.12 108 TRP A C 1
ATOM 877 O O . TRP A 1 108 ? -3.383 1.705 12.708 1.00 96.12 108 TRP A O 1
ATOM 887 N N . LYS A 1 109 ? -2.679 -0.365 13.273 1.00 94.38 109 LYS A N 1
ATOM 888 C CA . LYS A 1 109 ? -2.718 -0.128 14.725 1.00 94.38 109 LYS A CA 1
ATOM 889 C C . LYS A 1 109 ? -1.891 1.098 15.100 1.00 94.38 109 LYS A C 1
ATOM 891 O O . LYS A 1 109 ? -2.403 1.990 15.744 1.00 94.38 109 LYS A O 1
ATOM 896 N N . SER A 1 110 ? -0.660 1.201 14.598 1.00 94.06 110 SER A N 1
ATOM 897 C CA . SER A 1 110 ? 0.227 2.338 14.892 1.00 94.06 110 SER A CA 1
ATOM 898 C C . SER A 1 110 ? -0.296 3.711 14.438 1.00 94.06 110 SER A C 1
ATOM 900 O O . SER A 1 110 ? 0.222 4.723 14.909 1.00 94.06 110 SER A O 1
ATOM 902 N N . LYS A 1 111 ? -1.219 3.780 13.473 1.00 92.69 111 LYS A N 1
ATOM 903 C CA . LYS A 1 111 ? -1.726 5.053 12.930 1.00 92.69 111 LYS A CA 1
ATOM 904 C C . LYS A 1 111 ? -3.136 5.386 13.399 1.00 92.69 111 LYS A C 1
ATOM 906 O O . LYS A 1 111 ? -3.470 6.562 13.505 1.00 92.69 111 LYS A O 1
ATOM 911 N N . GLU A 1 112 ? -3.963 4.377 13.641 1.00 89.44 112 GLU A N 1
ATOM 912 C CA . GLU A 1 112 ? -5.379 4.559 13.966 1.00 89.44 112 GLU A CA 1
ATOM 913 C C . GLU A 1 112 ? -5.673 4.377 15.459 1.00 89.44 112 GLU A C 1
ATOM 915 O O . GLU A 1 112 ? -6.626 4.983 15.947 1.00 89.44 112 GLU A O 1
ATOM 920 N N . GLU A 1 113 ? -4.858 3.605 16.185 1.00 86.88 113 GLU A N 1
ATOM 921 C CA . GLU A 1 113 ? -4.926 3.481 17.648 1.00 86.88 113 GLU A CA 1
ATOM 922 C C . GLU A 1 113 ? -3.976 4.510 18.273 1.00 86.88 113 GLU A C 1
ATOM 924 O O . GLU A 1 113 ? -4.504 5.499 18.838 1.00 86.88 113 GLU A O 1
#

pLDDT: mean 92.39, std 4.15, range [77.75, 97.94]

Organism: NCBI:txid184924

Foldseek 3Di:
DEFPCAVVQLVVQLVPDPPNVCSVVLVVVVVVVVVCLLVVHDDDCVQWPFQAAEPPRPGTWIWGDPVQKTWIWDDAPVDPSDIYTQHMHRPPDDHDDVVVVVSHRVRCVVPRD

Sequence (113 aa):
MHCEGALESLQKALTHVTPHKKQKSMLVGIVLMIERLAGGEQLSKDSFPPEGDLPKGSGKFHAFKRIPIRAYCWRSKKHPNTYFISHYIYKDFDKLKDKDIQKVHRNWKSKEE

Secondary structure (DSSP, 8-state):
-BPTTHHHHHHHHHHT-SSGGGHHHHHHHHHHHHHHHHTT----TTTS-EEEEPGGG--EEEEEEETTEEEEEEE-SSSTT-EEEEEEEE--SSSPPHHHHHHHHHHHHHHH-

Radius of gyration: 13.49 Å; chains: 1; bounding box: 29×30×36 Å